Protein AF-A0A2I1HEM3-F1 (afdb_monomer)

Mean predicted aligned error: 14.01 Å

Nearest PDB structures (foldseek):
  2rd0-assembly1_B  TM=4.422E-01  e=8.201E+00  Homo sapiens

Secondary structure (DSSP, 8-state):
--HHHHHHHHHHHHHHHHHHHHHHHHHHHHHHHHHHHHHHHHHHHHHHHHHHHHHHHHHHHHHHHHHHHHHHHHHHHTT--HHHHHHHHHHHHHH----TT-HHHHHHHHHHHTTT--HHHHHHHHHHHHHHHHHHHHHHHHHHHHHHHHTSPPPGGGTT-

Solvent-accessible surface area (backbone atoms only — not comparable to full-atom values): 8966 Å² total; per-residue (Å²): 144,62,73,76,60,58,58,56,52,52,56,52,50,56,54,48,54,55,50,50,52,51,50,53,50,50,51,54,51,48,56,53,49,54,52,53,48,53,53,49,53,51,53,52,53,54,52,50,54,52,49,53,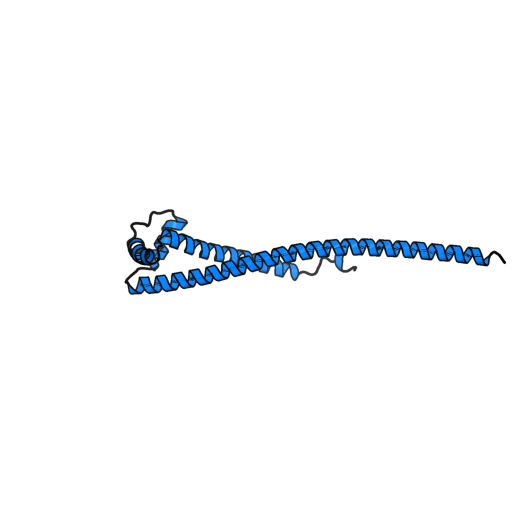53,48,52,51,52,48,53,52,40,54,49,48,52,52,50,52,52,53,49,49,54,54,37,45,76,73,74,44,47,61,70,54,39,56,48,41,48,51,40,32,73,77,65,68,44,89,44,76,81,38,69,44,46,48,59,46,32,62,61,30,49,80,73,77,40,46,63,68,57,52,49,54,55,52,46,56,43,50,51,49,48,53,53,52,52,60,47,50,52,53,50,52,54,51,50,54,61,66,71,47,79,75,67,73,86,63,72,82,114

pLDDT: mean 78.14, std 16.47, range [40.88, 95.56]

Organism: NCBI:txid588596

Structure (mmCIF, N/CA/C/O backbone):
data_AF-A0A2I1HEM3-F1
#
_entry.id   AF-A0A2I1HEM3-F1
#
loop_
_atom_site.group_PDB
_atom_site.id
_atom_site.type_symbol
_atom_site.label_atom_id
_atom_site.label_alt_id
_atom_site.label_comp_id
_atom_site.label_asym_id
_atom_site.label_entity_id
_atom_site.label_seq_id
_atom_site.pdbx_PDB_ins_code
_atom_site.Cartn_x
_atom_site.Cartn_y
_atom_site.Cartn_z
_atom_site.occupancy
_atom_site.B_iso_or_equiv
_atom_site.auth_seq_id
_atom_site.auth_comp_id
_atom_site.auth_asym_id
_atom_site.auth_atom_id
_atom_site.pdbx_PDB_model_num
ATOM 1 N N . MET A 1 1 ? 51.832 12.364 -73.026 1.00 45.81 1 MET A N 1
ATOM 2 C CA . MET A 1 1 ? 51.525 12.911 -71.684 1.00 45.81 1 MET A CA 1
ATOM 3 C C . MET A 1 1 ? 50.097 12.527 -71.258 1.00 45.81 1 MET A C 1
ATOM 5 O O . MET A 1 1 ? 49.343 13.391 -70.843 1.00 45.81 1 MET A O 1
ATOM 9 N N . ILE A 1 2 ? 49.714 11.246 -71.399 1.00 51.09 2 ILE A N 1
ATOM 10 C CA . ILE A 1 2 ? 48.332 10.753 -71.175 1.00 51.09 2 ILE A CA 1
ATOM 11 C C . ILE A 1 2 ? 48.291 9.609 -70.132 1.00 51.09 2 ILE A C 1
ATOM 13 O O . ILE A 1 2 ? 47.285 9.435 -69.459 1.00 51.09 2 ILE A O 1
ATOM 17 N N . GLU A 1 3 ? 49.401 8.901 -69.883 1.00 50.41 3 GLU A N 1
ATOM 18 C CA . GLU A 1 3 ? 49.437 7.772 -68.929 1.00 50.41 3 GLU A CA 1
ATOM 19 C C . GLU A 1 3 ? 49.296 8.172 -67.451 1.00 50.41 3 GLU A C 1
ATOM 21 O O . GLU A 1 3 ? 48.711 7.429 -66.674 1.00 50.41 3 GLU A O 1
ATOM 26 N N . LYS A 1 4 ? 49.728 9.376 -67.048 1.00 52.16 4 LYS A N 1
ATOM 27 C CA . LYS A 1 4 ? 49.594 9.836 -65.650 1.00 52.16 4 LYS A CA 1
ATOM 28 C C . LYS A 1 4 ? 48.158 10.178 -65.232 1.00 52.16 4 LYS A C 1
ATOM 30 O O . LYS A 1 4 ? 47.903 10.308 -64.044 1.00 52.16 4 LYS A O 1
ATOM 35 N N . GLN A 1 5 ? 47.241 10.375 -66.181 1.00 50.06 5 GLN A N 1
ATOM 36 C CA . GLN A 1 5 ? 45.859 10.771 -65.883 1.00 50.06 5 GLN A CA 1
ATOM 37 C C . GLN A 1 5 ? 44.963 9.572 -65.538 1.00 50.06 5 GLN A C 1
ATOM 39 O O . GLN A 1 5 ? 44.051 9.733 -64.732 1.00 50.06 5 GLN A O 1
ATOM 44 N N . PHE A 1 6 ? 45.254 8.390 -66.099 1.00 48.50 6 PHE A N 1
ATOM 45 C CA . PHE A 1 6 ? 44.490 7.154 -65.878 1.00 48.50 6 PHE A CA 1
ATOM 46 C C . PHE A 1 6 ? 44.741 6.528 -64.496 1.00 48.50 6 PHE A C 1
ATOM 48 O O . PHE A 1 6 ? 43.799 6.058 -63.865 1.00 48.50 6 PHE A O 1
ATOM 55 N N . ASP A 1 7 ? 45.976 6.596 -63.988 1.00 55.22 7 ASP A N 1
ATOM 56 C CA . ASP A 1 7 ? 46.339 6.075 -62.656 1.00 55.22 7 ASP A CA 1
ATOM 57 C C . ASP A 1 7 ? 45.660 6.875 -61.529 1.00 55.22 7 ASP A C 1
ATOM 59 O O . ASP A 1 7 ? 45.093 6.322 -60.590 1.00 55.22 7 ASP A O 1
ATOM 63 N N . ILE A 1 8 ? 45.597 8.204 -61.691 1.00 58.12 8 ILE A N 1
ATOM 64 C CA . ILE A 1 8 ? 44.927 9.103 -60.738 1.00 58.12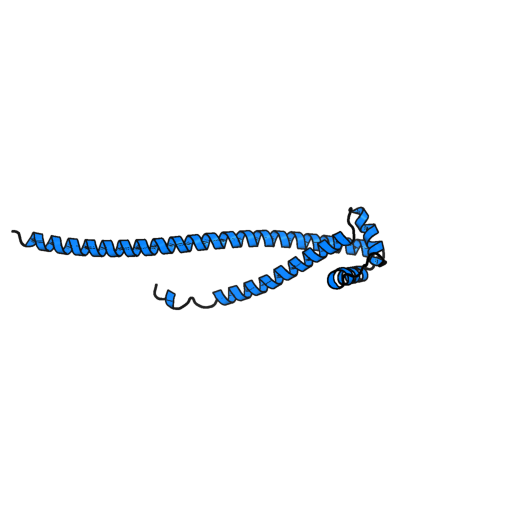 8 ILE A CA 1
ATOM 65 C C . ILE A 1 8 ? 43.416 8.821 -60.686 1.00 58.12 8 ILE A C 1
ATOM 67 O O . ILE A 1 8 ? 42.798 8.973 -59.632 1.00 58.12 8 ILE A O 1
ATOM 71 N N . THR A 1 9 ? 42.800 8.405 -61.801 1.00 62.94 9 THR A N 1
ATOM 72 C CA . THR A 1 9 ? 41.353 8.131 -61.837 1.00 62.94 9 THR A CA 1
ATOM 73 C C . THR A 1 9 ? 40.996 6.832 -61.113 1.00 62.94 9 THR A C 1
ATOM 75 O O . THR A 1 9 ? 39.972 6.794 -60.432 1.00 62.94 9 THR A O 1
ATOM 78 N N . GLY A 1 10 ? 41.846 5.802 -61.209 1.00 70.00 10 GLY A N 1
ATOM 79 C CA . GLY A 1 10 ? 41.670 4.525 -60.509 1.00 70.00 10 GLY A CA 1
ATOM 80 C C . GLY A 1 10 ? 41.809 4.654 -58.991 1.00 70.00 10 GLY A C 1
ATOM 81 O O . GLY A 1 10 ? 40.904 4.257 -58.259 1.00 70.00 10 GLY A O 1
ATOM 82 N N . ASP A 1 11 ? 42.876 5.303 -58.517 1.00 77.44 11 ASP A N 1
ATOM 83 C CA . ASP A 1 11 ? 43.093 5.540 -57.082 1.00 77.44 11 ASP A CA 1
ATOM 84 C C . ASP A 1 11 ? 41.975 6.389 -56.457 1.00 77.44 11 ASP A C 1
ATOM 86 O O . ASP A 1 11 ? 41.525 6.130 -55.338 1.00 77.44 11 ASP A O 1
ATOM 90 N N . THR A 1 12 ? 41.469 7.380 -57.199 1.00 77.94 12 THR A N 1
ATOM 91 C CA . THR A 1 12 ? 40.339 8.205 -56.745 1.00 77.94 12 THR A CA 1
ATOM 92 C C . THR A 1 12 ? 39.058 7.378 -56.594 1.00 77.94 12 THR A C 1
ATOM 94 O O . THR A 1 12 ? 38.312 7.586 -55.638 1.00 77.94 12 THR A O 1
ATOM 97 N N . PHE A 1 13 ? 38.807 6.420 -57.492 1.00 80.88 13 PHE A N 1
ATOM 98 C CA . PHE A 1 13 ? 37.628 5.553 -57.434 1.00 80.88 13 PHE A CA 1
ATOM 99 C C . PHE A 1 13 ? 37.678 4.595 -56.234 1.00 80.88 13 PHE A C 1
ATOM 101 O O . PHE A 1 13 ? 36.709 4.500 -55.486 1.00 80.88 13 PHE A O 1
ATOM 108 N N . VAL A 1 14 ? 38.837 3.982 -55.974 1.00 84.56 14 VAL A N 1
ATOM 109 C CA . VAL A 1 14 ? 39.053 3.105 -54.808 1.00 84.56 14 VAL A CA 1
ATOM 110 C C . VAL A 1 14 ? 38.855 3.865 -53.490 1.00 84.56 14 VAL A C 1
ATOM 112 O O . VAL A 1 14 ? 38.235 3.361 -52.551 1.00 84.56 14 VAL A O 1
ATOM 115 N N . LEU A 1 15 ? 39.339 5.110 -53.410 1.00 85.94 15 LEU A N 1
ATOM 116 C CA . LEU A 1 15 ? 39.115 5.970 -52.244 1.00 85.94 15 LEU A CA 1
ATOM 117 C C . LEU A 1 15 ? 37.633 6.324 -52.054 1.00 85.94 15 LEU A C 1
ATOM 119 O O . LEU A 1 15 ? 37.177 6.405 -50.912 1.00 85.94 15 LEU A O 1
ATOM 123 N N . MET A 1 16 ? 36.886 6.521 -53.145 1.00 87.56 16 MET A N 1
ATOM 124 C CA . MET A 1 16 ? 35.443 6.775 -53.100 1.00 87.56 16 MET A CA 1
ATOM 125 C C . MET A 1 16 ? 34.656 5.547 -52.636 1.00 87.56 16 MET A C 1
ATOM 127 O O . MET A 1 16 ? 33.799 5.700 -51.769 1.00 87.56 16 MET A O 1
ATOM 131 N N . GLU A 1 17 ? 34.962 4.348 -53.136 1.00 88.81 17 GLU A N 1
ATOM 132 C CA . GLU A 1 17 ? 34.311 3.104 -52.691 1.00 88.81 17 GLU A CA 1
ATOM 133 C C . GLU A 1 17 ? 34.533 2.865 -51.195 1.00 88.81 17 GLU A C 1
ATOM 135 O O . GLU A 1 17 ? 33.583 2.696 -50.436 1.00 88.81 17 GLU A O 1
ATOM 140 N N . HIS A 1 18 ? 35.777 2.984 -50.730 1.00 90.12 18 HIS A N 1
ATOM 141 C CA . HIS A 1 18 ? 36.087 2.840 -49.310 1.00 90.12 18 HIS A CA 1
ATOM 142 C C . HIS A 1 18 ? 35.424 3.926 -48.441 1.00 90.12 18 HIS A C 1
ATOM 144 O O . HIS A 1 18 ? 35.043 3.670 -47.294 1.00 90.12 18 HIS A O 1
ATOM 150 N N . ALA A 1 19 ? 35.268 5.149 -48.961 1.00 89.94 19 ALA A N 1
ATOM 151 C CA . ALA A 1 19 ? 34.507 6.192 -48.279 1.00 89.94 19 ALA A CA 1
ATOM 152 C C . ALA A 1 19 ? 33.008 5.852 -48.206 1.00 89.94 19 ALA A C 1
ATOM 154 O O . ALA A 1 19 ? 32.398 6.074 -47.161 1.00 89.94 19 ALA A O 1
ATOM 155 N N . MET A 1 20 ? 32.428 5.282 -49.267 1.00 91.75 20 MET A N 1
ATOM 156 C CA . MET A 1 20 ? 31.035 4.822 -49.282 1.00 91.75 20 MET A CA 1
ATOM 157 C C . MET A 1 20 ? 30.808 3.670 -48.300 1.00 91.75 20 MET A C 1
ATOM 159 O O . MET A 1 20 ? 29.847 3.714 -47.535 1.00 91.75 20 MET A O 1
ATOM 163 N N . ASP A 1 21 ? 31.717 2.697 -48.237 1.00 92.81 21 ASP A N 1
ATOM 164 C CA . ASP A 1 21 ? 31.633 1.587 -47.281 1.00 92.81 21 ASP A CA 1
ATOM 165 C C . ASP A 1 21 ? 31.669 2.081 -45.832 1.00 92.81 21 ASP A C 1
ATOM 167 O O . ASP A 1 21 ? 30.866 1.662 -44.997 1.00 92.81 21 ASP A O 1
ATOM 171 N N . LYS A 1 22 ? 32.554 3.039 -45.533 1.00 93.06 22 LYS A N 1
ATOM 172 C CA . LYS A 1 22 ? 32.606 3.678 -44.212 1.00 93.06 22 LYS A CA 1
ATOM 173 C C . LYS A 1 22 ? 31.339 4.460 -43.889 1.00 93.06 22 LYS A C 1
ATOM 175 O O . LYS A 1 22 ? 30.897 4.429 -42.744 1.00 93.06 22 LYS A O 1
ATOM 180 N N . LEU A 1 23 ? 30.764 5.165 -44.862 1.00 93.75 23 LEU A N 1
ATOM 181 C CA . LEU A 1 23 ? 29.501 5.879 -44.670 1.00 93.75 23 LEU A CA 1
ATOM 182 C C . LEU A 1 23 ? 28.355 4.905 -44.378 1.00 93.75 23 LEU A C 1
ATOM 184 O O . LEU A 1 23 ? 27.583 5.158 -43.459 1.00 93.75 23 LEU A O 1
ATOM 188 N N . ASN A 1 24 ? 28.297 3.770 -45.076 1.00 93.06 24 ASN A N 1
ATOM 189 C CA . ASN A 1 24 ? 27.299 2.727 -44.834 1.00 93.06 24 ASN A CA 1
ATOM 190 C C . ASN A 1 24 ? 27.460 2.069 -43.451 1.00 93.06 24 ASN A C 1
ATOM 192 O O . ASN A 1 24 ? 26.463 1.804 -42.773 1.00 93.06 24 ASN A O 1
ATOM 196 N N . ASP A 1 25 ? 28.698 1.832 -42.998 1.00 94.25 25 ASP A N 1
ATOM 197 C CA . ASP A 1 25 ? 28.962 1.350 -41.633 1.00 94.25 25 ASP A CA 1
ATOM 198 C C . ASP A 1 25 ? 28.486 2.363 -40.583 1.00 94.25 25 ASP A C 1
ATOM 200 O O . ASP A 1 25 ? 27.780 2.005 -39.636 1.00 94.25 25 ASP A O 1
ATOM 204 N N . ILE A 1 26 ? 28.821 3.644 -40.774 1.00 93.56 26 ILE A N 1
ATOM 205 C CA . ILE A 1 26 ? 28.396 4.727 -39.880 1.00 93.56 26 ILE A CA 1
ATOM 206 C C . ILE A 1 26 ? 26.870 4.817 -39.829 1.00 93.56 26 ILE A C 1
ATOM 208 O O . ILE A 1 26 ? 26.317 4.887 -38.733 1.00 93.56 26 ILE A O 1
ATOM 212 N N . ASP A 1 27 ? 26.191 4.767 -40.972 1.00 93.19 27 ASP A N 1
ATOM 213 C CA . ASP A 1 27 ? 24.729 4.829 -41.059 1.00 93.19 27 ASP A CA 1
ATOM 214 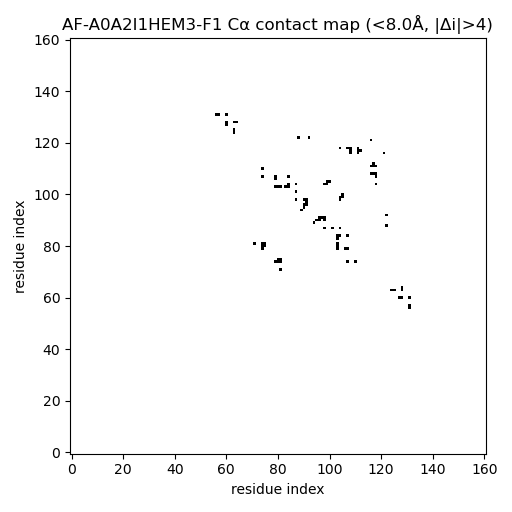C C . ASP A 1 27 ? 24.058 3.647 -40.340 1.00 93.19 27 ASP A C 1
ATOM 216 O O . ASP A 1 27 ? 23.141 3.814 -39.527 1.00 93.19 27 ASP A O 1
ATOM 220 N N . THR A 1 28 ? 24.606 2.443 -40.525 1.00 92.38 28 THR A N 1
ATOM 221 C CA . THR A 1 28 ? 24.137 1.233 -39.837 1.00 92.38 28 THR A CA 1
ATOM 222 C C . THR A 1 28 ? 24.301 1.357 -38.320 1.00 92.38 28 THR A C 1
ATOM 224 O O . THR A 1 28 ? 23.417 0.976 -37.544 1.00 92.38 28 THR A O 1
ATOM 227 N N . ARG A 1 29 ? 25.439 1.887 -37.865 1.00 91.00 29 ARG A N 1
ATOM 228 C CA . ARG A 1 29 ? 25.719 2.097 -36.438 1.00 91.00 29 ARG A CA 1
ATOM 229 C C . ARG A 1 29 ? 24.853 3.200 -35.843 1.00 91.00 29 ARG A C 1
ATOM 231 O O . ARG A 1 29 ? 24.404 3.055 -34.703 1.00 91.00 29 ARG A O 1
ATOM 238 N N . LEU A 1 30 ? 24.590 4.263 -36.598 1.00 93.25 30 LEU A N 1
ATOM 239 C CA . LEU A 1 30 ? 23.716 5.355 -36.184 1.00 93.25 30 LEU A CA 1
ATOM 240 C C . LEU A 1 30 ? 22.288 4.843 -35.988 1.00 93.25 30 LEU A C 1
ATOM 242 O O . LEU A 1 30 ? 21.729 5.019 -34.909 1.00 93.25 30 LEU A O 1
ATOM 246 N N . SER A 1 31 ? 21.771 4.081 -36.953 1.00 91.50 31 SER A N 1
ATOM 247 C CA . SER A 1 31 ? 20.448 3.449 -36.873 1.00 91.50 31 SER A CA 1
ATOM 248 C C . SER A 1 31 ? 20.300 2.544 -35.640 1.00 91.50 31 SER A C 1
ATOM 250 O O . SER A 1 31 ? 19.300 2.599 -34.923 1.00 91.50 31 SER A O 1
ATOM 252 N N . LYS A 1 32 ? 21.321 1.729 -35.331 1.00 92.75 32 LYS A N 1
ATOM 253 C CA . LYS A 1 32 ? 21.335 0.905 -34.106 1.00 92.75 32 LYS A CA 1
ATOM 254 C C . LYS A 1 32 ? 21.351 1.755 -32.834 1.00 92.75 32 LYS A C 1
ATOM 256 O O . LYS A 1 32 ? 20.686 1.414 -31.859 1.00 92.75 32 LYS A O 1
ATOM 261 N N . THR A 1 33 ? 22.106 2.851 -32.840 1.00 87.19 33 THR A N 1
ATOM 262 C CA . THR A 1 33 ? 22.204 3.771 -31.699 1.00 87.19 33 THR A CA 1
ATOM 263 C C . THR A 1 33 ? 20.872 4.472 -31.440 1.00 87.19 33 THR A C 1
ATOM 265 O O . THR A 1 33 ? 20.451 4.560 -30.288 1.00 87.19 33 THR A O 1
ATOM 268 N N . GLU A 1 34 ? 20.171 4.909 -32.488 1.00 91.50 34 GLU A N 1
ATOM 269 C CA . GLU A 1 34 ? 18.832 5.496 -32.371 1.00 91.50 34 GLU A CA 1
ATOM 270 C C . GLU A 1 34 ? 17.821 4.507 -31.782 1.00 91.50 34 GLU A C 1
ATOM 272 O O . GLU A 1 34 ? 17.058 4.868 -30.883 1.00 91.50 34 GLU A O 1
ATOM 277 N N . ALA A 1 35 ? 17.850 3.245 -32.222 1.00 89.81 35 ALA A N 1
ATOM 278 C CA . ALA A 1 35 ? 16.990 2.203 -31.667 1.00 89.81 35 ALA A CA 1
ATOM 279 C C . ALA A 1 35 ? 17.243 1.992 -30.161 1.00 89.81 35 ALA A C 1
ATOM 281 O O . ALA A 1 35 ? 16.308 2.049 -29.362 1.00 89.81 35 ALA A O 1
ATOM 282 N N . LEU A 1 36 ? 18.510 1.849 -29.756 1.00 86.62 36 LEU A N 1
ATOM 283 C CA . LEU A 1 36 ? 18.889 1.699 -28.344 1.00 86.62 36 LEU A CA 1
ATOM 284 C C . LEU A 1 36 ? 18.510 2.921 -27.497 1.00 86.62 36 LEU A C 1
ATOM 286 O O . LEU A 1 36 ? 18.123 2.780 -26.331 1.00 86.62 36 LEU A O 1
ATOM 290 N N . LEU A 1 37 ? 18.612 4.128 -28.061 1.00 87.19 37 LEU A N 1
ATOM 291 C CA . LEU A 1 37 ? 18.214 5.354 -27.377 1.00 87.19 37 LEU A CA 1
ATOM 292 C C . LEU A 1 37 ? 16.701 5.382 -27.134 1.00 87.19 37 LEU A C 1
ATOM 294 O O . LEU A 1 37 ? 16.275 5.687 -26.020 1.00 87.19 37 LEU A O 1
ATOM 298 N N . ASN A 1 38 ? 15.899 5.014 -28.134 1.00 87.62 38 ASN A N 1
ATOM 299 C CA . ASN A 1 38 ? 14.443 4.940 -28.005 1.00 87.62 38 ASN A CA 1
ATOM 300 C C . ASN A 1 38 ? 14.014 3.912 -26.950 1.00 87.62 38 ASN A C 1
ATOM 302 O O . ASN A 1 38 ? 13.175 4.219 -26.097 1.00 87.62 38 ASN A O 1
ATOM 306 N N . ASP A 1 39 ? 14.643 2.736 -26.940 1.00 87.56 39 ASP A N 1
ATOM 307 C CA . ASP A 1 39 ? 14.405 1.716 -25.915 1.00 87.56 39 ASP A CA 1
ATOM 308 C C . ASP A 1 39 ? 14.760 2.240 -24.517 1.00 87.56 39 ASP A C 1
ATOM 310 O O . ASP A 1 39 ? 13.991 2.086 -23.565 1.00 87.56 39 ASP A O 1
ATOM 314 N N . THR A 1 40 ? 15.892 2.938 -24.393 1.00 80.56 40 THR A N 1
ATOM 315 C CA . THR A 1 40 ? 16.329 3.538 -23.125 1.00 80.56 40 THR A CA 1
ATOM 316 C C . THR A 1 40 ? 15.338 4.590 -22.630 1.00 80.56 40 THR A C 1
ATOM 318 O O . THR A 1 40 ? 14.961 4.581 -21.457 1.00 80.56 40 THR A O 1
ATOM 321 N N . VAL A 1 41 ? 14.874 5.483 -23.510 1.00 84.69 41 VAL A N 1
ATOM 322 C CA . VAL A 1 41 ? 13.869 6.506 -23.175 1.00 84.69 41 VAL A CA 1
ATOM 323 C C . VAL A 1 41 ? 12.568 5.853 -22.704 1.00 84.69 41 VAL A C 1
ATOM 325 O O . VAL A 1 41 ? 12.010 6.269 -21.684 1.00 84.69 41 VAL A O 1
ATOM 328 N N . SER A 1 42 ? 12.126 4.794 -23.387 1.00 82.81 42 SER A N 1
ATOM 329 C CA . SER A 1 42 ? 10.946 4.016 -23.001 1.00 82.81 42 SER A CA 1
ATOM 330 C C . SER A 1 42 ? 11.099 3.426 -21.595 1.00 82.81 42 SER A C 1
ATOM 332 O O . SER A 1 42 ? 10.268 3.684 -20.719 1.00 82.81 42 SER A O 1
ATOM 334 N N . VAL A 1 43 ? 12.213 2.743 -21.313 1.00 81.62 43 VAL A N 1
ATOM 335 C CA . VAL A 1 43 ? 12.496 2.170 -19.985 1.00 81.62 43 VAL A CA 1
ATOM 336 C C . VAL A 1 43 ? 12.539 3.248 -18.897 1.00 81.62 43 VAL A C 1
ATOM 338 O O . VAL A 1 43 ? 11.965 3.065 -17.822 1.00 81.62 43 VAL A O 1
ATOM 341 N N . VAL A 1 44 ? 13.170 4.396 -19.162 1.00 77.75 44 VAL A N 1
ATOM 342 C CA . VAL A 1 44 ? 13.230 5.515 -18.206 1.00 77.75 44 VAL A CA 1
ATOM 343 C C . VAL A 1 44 ? 11.834 6.059 -17.893 1.00 77.75 44 VAL A C 1
ATOM 345 O O . VAL A 1 44 ? 11.560 6.381 -16.734 1.00 77.75 44 VAL A O 1
ATOM 348 N N . SER A 1 45 ? 10.943 6.141 -18.886 1.00 78.88 45 SER A N 1
ATOM 349 C CA . SER A 1 45 ? 9.562 6.592 -18.674 1.00 78.88 45 SER A CA 1
ATOM 350 C C . SER A 1 45 ? 8.798 5.656 -17.731 1.00 78.88 45 SER A C 1
ATOM 352 O O . SER A 1 45 ? 8.253 6.110 -16.723 1.00 78.88 45 SER A O 1
ATOM 354 N N . VAL A 1 46 ? 8.884 4.342 -17.967 1.00 79.81 46 VAL A N 1
ATOM 355 C CA . VAL A 1 46 ? 8.255 3.315 -17.126 1.00 79.81 46 VAL A CA 1
ATOM 356 C C . VAL A 1 46 ? 8.798 3.382 -15.698 1.00 79.81 46 VAL A C 1
ATOM 358 O O . VAL A 1 46 ? 8.027 3.399 -14.740 1.00 79.81 46 VAL A O 1
ATOM 361 N N . LEU A 1 47 ? 10.119 3.492 -15.531 1.00 76.38 47 LEU A N 1
ATOM 362 C CA . LEU A 1 47 ? 10.742 3.587 -14.208 1.00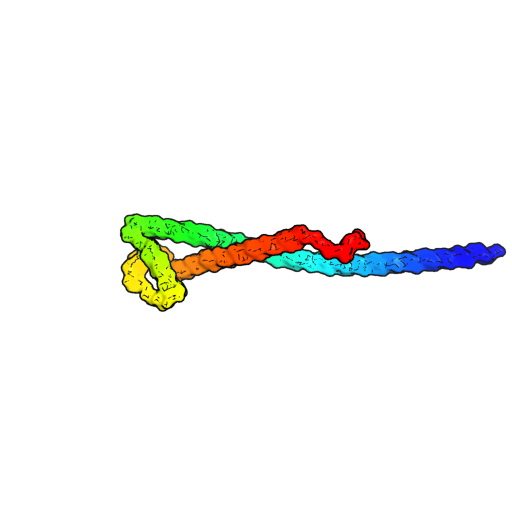 76.38 47 LEU A CA 1
ATOM 363 C C . LEU A 1 47 ? 10.308 4.838 -13.435 1.00 76.38 47 LEU A C 1
ATOM 365 O O . LEU A 1 47 ? 10.126 4.767 -12.218 1.00 76.38 47 LEU A O 1
ATOM 369 N N . ARG A 1 48 ? 10.128 5.980 -14.112 1.00 74.44 48 ARG A N 1
ATOM 370 C CA . ARG A 1 48 ? 9.614 7.207 -13.482 1.00 74.44 48 ARG A CA 1
ATOM 371 C C . ARG A 1 48 ? 8.186 7.028 -12.982 1.00 74.44 48 ARG A C 1
ATOM 373 O O . ARG A 1 48 ? 7.897 7.407 -11.849 1.00 74.44 48 ARG A O 1
ATOM 380 N N . GLU A 1 49 ? 7.312 6.428 -13.785 1.00 73.38 49 GLU A N 1
ATOM 381 C CA . GLU A 1 49 ? 5.936 6.145 -13.368 1.00 73.38 49 GLU A CA 1
ATOM 382 C C . GLU A 1 49 ? 5.889 5.176 -12.184 1.00 73.38 49 GLU A C 1
ATOM 384 O O . GLU A 1 49 ? 5.147 5.394 -11.224 1.00 73.38 49 GLU A O 1
ATOM 389 N N . GLU A 1 50 ? 6.710 4.124 -12.212 1.00 74.62 50 GLU A N 1
ATOM 390 C CA . GLU A 1 50 ? 6.812 3.187 -11.095 1.00 74.62 50 GLU A CA 1
ATOM 391 C C . GLU A 1 50 ? 7.337 3.856 -9.819 1.00 74.62 50 GLU A C 1
ATOM 393 O O . GLU A 1 50 ? 6.846 3.556 -8.726 1.00 74.62 50 GLU A O 1
ATOM 398 N N . LEU A 1 51 ? 8.299 4.777 -9.939 1.00 73.69 51 LEU A N 1
ATOM 399 C CA . LEU A 1 51 ? 8.820 5.539 -8.806 1.00 73.69 51 LEU A CA 1
ATOM 400 C C . LEU A 1 51 ? 7.745 6.451 -8.204 1.00 73.69 51 LEU A C 1
ATOM 402 O O . LEU A 1 51 ? 7.544 6.419 -6.991 1.00 73.69 51 LEU A O 1
ATOM 406 N N . ALA A 1 52 ? 7.011 7.193 -9.036 1.00 68.69 52 ALA A N 1
ATOM 407 C CA . ALA A 1 52 ? 5.924 8.059 -8.583 1.00 68.69 52 ALA A CA 1
ATOM 408 C C . ALA A 1 52 ? 4.815 7.253 -7.885 1.00 68.69 52 ALA A C 1
ATOM 410 O O . ALA A 1 52 ? 4.381 7.599 -6.786 1.00 68.69 52 ALA A O 1
ATOM 411 N N . ARG A 1 53 ? 4.407 6.115 -8.466 1.00 70.94 53 ARG A N 1
ATOM 412 C CA . ARG A 1 53 ? 3.448 5.193 -7.831 1.00 70.94 53 ARG A CA 1
ATOM 413 C C . ARG A 1 53 ? 3.958 4.696 -6.480 1.00 70.94 53 ARG A C 1
ATOM 415 O O . ARG A 1 53 ? 3.193 4.637 -5.522 1.00 70.94 53 ARG A O 1
ATOM 422 N N . LYS A 1 54 ? 5.248 4.363 -6.379 1.00 71.31 54 LYS A N 1
ATOM 423 C CA . LYS A 1 54 ? 5.866 3.917 -5.124 1.00 71.31 54 LYS A CA 1
ATOM 424 C C . LYS A 1 54 ? 5.862 5.008 -4.057 1.00 71.31 54 LYS A C 1
ATOM 426 O O . LYS A 1 54 ? 5.595 4.708 -2.897 1.00 71.31 54 LYS A O 1
ATOM 431 N N . GLU A 1 55 ? 6.175 6.246 -4.42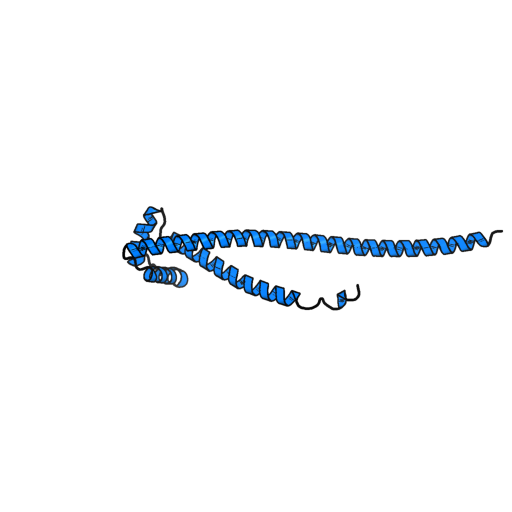1 1.00 71.69 55 GLU A N 1
ATOM 432 C CA . GLU A 1 55 ? 6.143 7.370 -3.483 1.00 71.69 55 GLU A CA 1
ATOM 433 C C . GLU A 1 55 ? 4.731 7.616 -2.960 1.00 71.69 55 GLU A C 1
ATOM 435 O O . GLU A 1 55 ? 4.551 7.746 -1.751 1.00 71.69 55 GLU A O 1
ATOM 440 N N . ILE A 1 56 ? 3.735 7.575 -3.846 1.00 68.75 56 ILE A N 1
ATOM 441 C CA . ILE A 1 56 ? 2.322 7.688 -3.484 1.00 68.75 56 ILE A CA 1
ATOM 442 C C . ILE A 1 56 ? 1.925 6.573 -2.504 1.00 68.75 56 ILE A C 1
ATOM 444 O O . ILE A 1 56 ? 1.404 6.864 -1.428 1.00 68.75 56 ILE A O 1
ATOM 448 N N . LEU A 1 57 ? 2.230 5.310 -2.823 1.00 69.12 57 LEU A N 1
ATOM 449 C CA . LEU A 1 57 ? 1.931 4.170 -1.946 1.00 69.12 57 LEU A CA 1
ATOM 450 C C . LEU A 1 57 ? 2.620 4.294 -0.584 1.00 69.12 57 LEU A C 1
ATOM 452 O O . LEU A 1 57 ? 1.991 4.037 0.439 1.00 69.12 57 LEU A O 1
ATOM 456 N N . ARG A 1 58 ? 3.880 4.746 -0.553 1.00 73.94 58 ARG A N 1
ATOM 457 C CA . ARG A 1 58 ? 4.610 4.987 0.698 1.00 73.94 58 ARG A CA 1
ATOM 458 C C . ARG A 1 58 ? 3.929 6.064 1.544 1.00 73.94 58 ARG A C 1
ATOM 460 O O . ARG A 1 58 ? 3.727 5.853 2.732 1.00 73.94 58 ARG A O 1
ATOM 467 N N . ILE A 1 59 ? 3.555 7.194 0.941 1.00 73.06 59 ILE A N 1
ATOM 468 C CA . ILE A 1 59 ? 2.887 8.295 1.652 1.00 73.06 59 ILE A CA 1
ATOM 469 C C . ILE A 1 59 ? 1.548 7.824 2.233 1.00 73.06 59 ILE A C 1
ATOM 471 O O . ILE A 1 59 ? 1.272 8.069 3.407 1.00 73.06 59 ILE A O 1
ATOM 475 N N . PHE A 1 60 ? 0.737 7.108 1.448 1.00 74.44 60 PHE A N 1
ATOM 476 C CA . PHE A 1 60 ? -0.517 6.537 1.941 1.00 74.44 60 PHE A CA 1
ATOM 477 C C . PHE A 1 60 ? -0.279 5.525 3.062 1.00 74.44 60 PHE A C 1
ATOM 479 O O . PHE A 1 60 ? -0.976 5.561 4.072 1.00 74.44 60 PHE A O 1
ATOM 486 N N . GLN A 1 61 ? 0.734 4.670 2.939 1.00 80.69 61 GLN A N 1
ATOM 487 C CA . GLN A 1 61 ? 1.093 3.702 3.969 1.00 80.69 61 GLN A CA 1
ATOM 488 C C . GLN A 1 61 ? 1.496 4.375 5.290 1.00 80.69 61 GLN A C 1
ATOM 490 O O . GLN A 1 61 ? 1.029 3.958 6.355 1.00 80.69 61 GLN A O 1
ATOM 495 N N . ASP A 1 62 ? 2.321 5.421 5.232 1.00 82.50 62 ASP A N 1
ATOM 496 C CA . ASP A 1 62 ? 2.737 6.195 6.406 1.00 82.50 62 ASP A CA 1
ATOM 497 C C . ASP A 1 62 ? 1.535 6.893 7.059 1.00 82.50 62 ASP A C 1
ATOM 499 O O . ASP A 1 62 ? 1.386 6.899 8.289 1.00 82.50 62 ASP A O 1
ATOM 503 N N . TRP A 1 63 ? 0.632 7.437 6.238 1.00 86.50 63 TRP A N 1
ATOM 504 C CA . TRP A 1 63 ? -0.582 8.099 6.705 1.00 86.50 63 TRP A CA 1
ATOM 505 C C . TRP A 1 63 ? -1.551 7.117 7.373 1.00 86.50 63 TRP A C 1
ATOM 507 O O . TRP A 1 63 ? -1.987 7.365 8.498 1.00 86.50 63 TRP A O 1
ATOM 517 N N . ILE A 1 64 ? -1.808 5.963 6.748 1.00 84.94 64 ILE A N 1
ATOM 518 C CA . ILE A 1 64 ? -2.630 4.882 7.311 1.00 84.94 64 ILE A CA 1
ATOM 519 C C . ILE A 1 64 ? -2.014 4.373 8.617 1.00 84.94 64 ILE A C 1
ATOM 521 O O . ILE A 1 64 ? -2.713 4.226 9.618 1.00 84.94 64 ILE A O 1
ATOM 525 N N . GLY A 1 65 ? -0.698 4.141 8.654 1.00 88.00 65 GLY A N 1
ATOM 526 C CA . GLY A 1 65 ? -0.002 3.720 9.870 1.00 88.00 65 GLY A CA 1
ATOM 527 C C . GLY A 1 65 ? -0.160 4.730 11.010 1.00 88.00 65 GLY A C 1
ATOM 528 O O . GLY A 1 65 ? -0.477 4.355 12.142 1.00 88.00 65 GLY A O 1
ATOM 529 N N . THR A 1 66 ? -0.008 6.017 10.701 1.00 91.12 66 THR A N 1
ATOM 530 C CA . THR A 1 66 ? -0.189 7.112 11.663 1.00 91.12 66 THR A CA 1
ATOM 531 C C . THR A 1 66 ? -1.629 7.192 12.164 1.00 91.12 66 THR A C 1
ATOM 533 O O . THR A 1 66 ? -1.857 7.328 13.369 1.00 91.12 66 THR A O 1
ATOM 536 N N . PHE A 1 67 ? -2.602 7.081 11.259 1.00 90.50 67 PHE A N 1
ATOM 537 C CA . PHE A 1 67 ? -4.023 7.061 11.587 1.00 90.50 67 PHE A CA 1
ATOM 538 C C . PHE A 1 67 ? -4.370 5.892 12.519 1.00 90.50 67 PHE A C 1
ATOM 540 O O . PHE A 1 67 ? -4.897 6.121 13.609 1.00 90.50 67 PHE A O 1
ATOM 547 N N . LEU A 1 68 ? -3.988 4.662 12.156 1.00 91.06 68 LEU A N 1
ATOM 548 C CA . LEU A 1 68 ? -4.246 3.460 12.955 1.00 91.06 68 LEU A CA 1
ATOM 549 C C . LEU A 1 68 ? -3.610 3.544 14.348 1.00 91.06 68 LEU A C 1
ATOM 551 O O . LEU A 1 68 ? -4.236 3.157 15.332 1.00 91.06 68 LEU A O 1
ATOM 555 N N . ASN A 1 69 ? -2.400 4.099 14.469 1.00 92.50 69 ASN A N 1
ATOM 556 C CA . ASN A 1 69 ? -1.751 4.294 15.769 1.00 92.50 69 ASN A CA 1
ATOM 557 C C . ASN A 1 69 ? -2.502 5.295 16.657 1.00 92.50 69 ASN A C 1
ATOM 559 O O . ASN A 1 69 ? -2.673 5.054 17.859 1.00 92.50 69 ASN A O 1
ATOM 563 N N . LYS A 1 70 ? -2.973 6.408 16.083 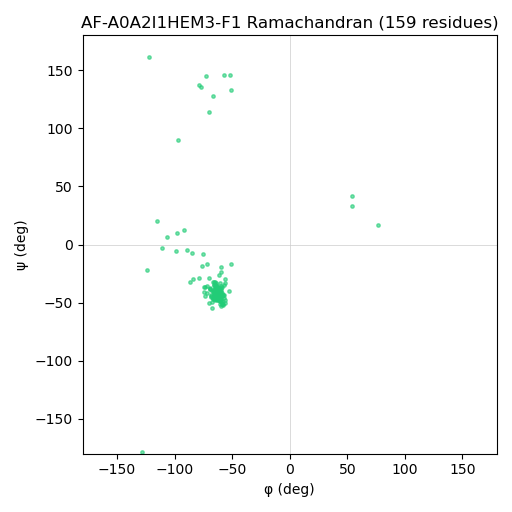1.00 93.75 70 LYS A N 1
ATOM 564 C CA . LYS A 1 70 ? -3.773 7.405 16.810 1.00 93.75 70 LYS A CA 1
ATOM 565 C C . LYS A 1 70 ? -5.119 6.824 17.240 1.00 93.75 70 LYS A C 1
ATOM 567 O O . LYS A 1 70 ? -5.499 6.981 18.401 1.00 93.75 70 LYS A O 1
ATOM 572 N N . LEU A 1 71 ? -5.792 6.106 16.341 1.00 92.88 71 LEU A N 1
ATOM 573 C CA . LEU A 1 71 ? -7.053 5.423 16.615 1.00 92.88 71 LEU A CA 1
ATOM 574 C C . LEU A 1 71 ? -6.893 4.380 17.728 1.00 92.88 71 LEU A C 1
ATOM 576 O O . LEU A 1 71 ? -7.637 4.419 18.702 1.00 92.88 71 LEU A O 1
ATOM 580 N N . ASN A 1 72 ? -5.872 3.524 17.647 1.00 94.06 72 ASN A N 1
ATOM 581 C CA . ASN A 1 72 ? -5.536 2.545 18.684 1.00 94.06 72 ASN A CA 1
ATOM 582 C C . ASN A 1 72 ? -5.293 3.216 20.043 1.00 94.06 72 ASN A C 1
ATOM 584 O O . ASN A 1 72 ? -5.841 2.801 21.062 1.00 94.06 72 ASN A O 1
ATOM 588 N N . THR A 1 73 ? -4.520 4.304 20.058 1.00 94.25 73 THR A N 1
ATOM 589 C CA . THR A 1 73 ? -4.252 5.067 21.285 1.00 94.25 73 THR A CA 1
ATOM 590 C C . THR A 1 73 ? -5.540 5.615 21.900 1.00 94.25 73 THR A C 1
ATOM 592 O O . THR A 1 73 ? -5.734 5.495 23.110 1.00 94.25 73 THR A O 1
ATOM 595 N N . LYS A 1 74 ? -6.438 6.192 21.089 1.00 93.12 74 LYS A N 1
ATOM 596 C CA . LYS A 1 74 ? -7.748 6.675 21.556 1.00 93.12 74 LYS A CA 1
ATOM 597 C C . LYS A 1 74 ? -8.609 5.518 22.066 1.00 93.12 74 LYS A C 1
ATOM 599 O O . LYS A 1 74 ? -9.140 5.604 23.168 1.00 93.12 74 LYS A O 1
ATOM 604 N N . PHE A 1 75 ? -8.687 4.423 21.314 1.00 94.50 75 PHE A N 1
ATOM 605 C CA . PHE A 1 75 ? -9.488 3.254 21.668 1.00 94.50 75 PHE A CA 1
ATOM 606 C C . PHE A 1 75 ? -9.048 2.633 22.995 1.00 94.50 75 PHE A C 1
ATOM 608 O O . PHE A 1 75 ? -9.876 2.411 23.873 1.00 94.50 75 PHE A O 1
ATOM 615 N N . LYS A 1 76 ? -7.738 2.442 23.195 1.00 94.12 76 LYS A N 1
ATOM 616 C CA . LYS A 1 76 ? -7.177 1.916 24.448 1.00 94.12 76 LYS A CA 1
ATOM 617 C C . LYS A 1 76 ? -7.479 2.808 25.651 1.00 94.12 76 LYS A C 1
ATOM 619 O O . LYS A 1 76 ? -7.809 2.291 26.713 1.00 94.12 76 LYS A O 1
ATOM 624 N N . LYS A 1 77 ? -7.415 4.138 25.495 1.00 94.38 77 LYS A N 1
ATOM 625 C CA . LYS A 1 77 ? -7.773 5.089 26.568 1.00 94.38 77 LYS A CA 1
ATOM 626 C C . LYS A 1 77 ? -9.235 4.971 27.008 1.00 94.38 77 LYS A C 1
ATOM 628 O O . LYS A 1 77 ? -9.538 5.283 28.152 1.00 94.38 77 LYS A O 1
ATOM 633 N N . LEU A 1 78 ? -10.113 4.505 26.123 1.00 92.94 78 LEU A N 1
ATOM 634 C CA . LEU A 1 78 ? -11.532 4.263 26.394 1.00 92.94 78 LEU A CA 1
ATOM 635 C C . LEU A 1 78 ? -11.813 2.817 26.851 1.00 92.94 78 LEU A C 1
ATOM 637 O O . LEU A 1 78 ? -12.962 2.387 26.868 1.00 92.94 78 LEU A O 1
ATOM 641 N N . GLY A 1 79 ? -10.778 2.043 27.203 1.00 92.38 79 GLY A N 1
ATOM 642 C CA . GLY A 1 79 ? -10.917 0.641 27.615 1.00 92.38 79 GLY A CA 1
ATOM 643 C C . GLY A 1 79 ? -11.149 -0.332 26.453 1.00 92.38 79 GLY A C 1
ATOM 644 O O . GLY A 1 79 ? -11.607 -1.455 26.661 1.00 92.38 79 GLY A O 1
ATOM 645 N N . GLY A 1 80 ? -10.860 0.087 25.220 1.00 93.81 80 GLY A N 1
ATOM 646 C CA . GLY A 1 80 ? -11.002 -0.731 24.023 1.00 93.81 80 GLY A CA 1
ATOM 647 C C . GLY A 1 80 ? -9.940 -1.827 23.899 1.00 93.81 80 GLY A C 1
ATOM 648 O O . GLY A 1 80 ? -8.768 -1.640 24.232 1.00 93.81 80 GLY A O 1
ATOM 649 N N . ASN A 1 81 ? -10.347 -2.976 23.354 1.00 94.44 81 ASN A N 1
ATOM 650 C CA . ASN A 1 81 ? -9.483 -4.131 23.116 1.00 94.44 81 ASN A CA 1
ATOM 651 C C . ASN A 1 81 ? -8.981 -4.167 21.661 1.00 94.44 81 ASN A C 1
ATOM 653 O O . ASN A 1 81 ? -9.620 -4.760 20.787 1.00 94.44 81 ASN A O 1
ATOM 657 N N . TRP A 1 82 ? -7.834 -3.534 21.394 1.00 94.31 82 TRP A N 1
ATOM 658 C CA . TRP A 1 82 ? -7.256 -3.485 20.043 1.00 94.31 82 TRP A CA 1
ATOM 659 C C . TRP A 1 82 ? -6.795 -4.855 19.526 1.00 94.31 82 TRP A C 1
ATOM 661 O O . TRP A 1 82 ? -6.900 -5.133 18.334 1.00 94.31 82 TRP A O 1
ATOM 671 N N . ASP A 1 83 ? -6.340 -5.748 20.405 1.00 93.38 83 ASP A N 1
ATOM 672 C CA . ASP A 1 83 ? -5.974 -7.110 20.000 1.00 93.38 83 ASP A CA 1
ATOM 673 C C . ASP A 1 83 ? -7.209 -7.889 19.526 1.00 93.38 83 ASP A C 1
ATOM 675 O O . ASP A 1 83 ? -7.150 -8.632 18.544 1.00 93.38 83 ASP A O 1
ATOM 679 N N . GLY A 1 84 ? -8.360 -7.632 20.154 1.00 94.81 84 GLY A N 1
ATOM 680 C CA . GLY A 1 84 ? -9.667 -8.090 19.691 1.00 94.81 84 GLY A CA 1
ATOM 681 C C . GLY A 1 84 ? -10.040 -7.537 18.314 1.00 94.81 84 GLY A C 1
ATOM 682 O O . GLY A 1 84 ? -10.548 -8.291 17.490 1.00 94.81 84 GLY A O 1
ATOM 683 N N . VAL A 1 85 ? -9.759 -6.259 18.034 1.00 93.06 85 VAL A N 1
ATOM 684 C CA . VAL A 1 85 ? -9.973 -5.648 16.705 1.00 93.06 85 VAL A CA 1
ATOM 685 C C . VAL A 1 85 ? -9.088 -6.314 15.651 1.00 93.06 85 VAL A C 1
ATOM 687 O O . VAL A 1 85 ? -9.582 -6.708 14.600 1.00 93.06 85 VAL A O 1
ATOM 690 N N . ASN A 1 86 ? -7.800 -6.523 15.941 1.00 90.62 86 ASN A N 1
ATOM 691 C CA . ASN A 1 86 ? -6.885 -7.229 15.037 1.00 90.62 86 ASN A CA 1
ATOM 692 C C . ASN A 1 86 ? -7.360 -8.663 14.747 1.00 90.62 86 ASN A C 1
ATOM 694 O O . ASN A 1 86 ? -7.217 -9.157 13.628 1.00 90.62 86 ASN A O 1
ATOM 698 N N . LYS A 1 87 ? -7.921 -9.348 15.752 1.00 91.69 87 LYS A N 1
ATOM 699 C CA . LYS A 1 87 ? -8.526 -10.671 15.571 1.00 91.69 87 LYS A CA 1
ATOM 700 C C . LYS A 1 87 ? -9.781 -10.597 14.698 1.00 91.69 87 LYS A C 1
ATOM 702 O O . LYS A 1 87 ? -9.887 -11.385 13.765 1.00 91.69 87 LYS A O 1
ATOM 707 N N . ALA A 1 88 ? -10.673 -9.640 14.957 1.00 92.69 88 ALA A N 1
ATOM 708 C CA . ALA A 1 88 ? -11.877 -9.412 14.161 1.00 92.69 88 ALA A CA 1
ATOM 709 C C . ALA A 1 88 ? -11.538 -9.126 12.692 1.00 92.69 88 ALA A C 1
ATOM 711 O O . ALA A 1 88 ? -12.133 -9.721 11.803 1.00 92.69 88 ALA A O 1
ATOM 712 N N . PHE A 1 89 ? -10.517 -8.301 12.435 1.00 88.12 89 PHE A N 1
ATOM 713 C CA . PHE A 1 89 ? -9.996 -8.068 11.089 1.00 88.12 89 PHE A CA 1
ATOM 714 C C . PHE A 1 89 ? -9.571 -9.381 10.422 1.00 88.12 89 PHE A C 1
ATOM 716 O O . PHE A 1 89 ? -10.021 -9.677 9.324 1.00 88.12 89 PHE A O 1
ATOM 723 N N . LYS A 1 90 ? -8.760 -10.215 11.086 1.00 86.00 90 LYS A N 1
ATOM 724 C CA . LYS A 1 90 ? -8.316 -11.498 10.511 1.00 86.00 90 LYS A CA 1
ATOM 725 C C . LYS A 1 90 ? -9.477 -12.465 10.258 1.00 86.00 90 LYS A C 1
ATOM 727 O O . LYS A 1 90 ? -9.484 -13.143 9.233 1.00 86.00 90 LYS A O 1
ATOM 732 N N . ASP A 1 91 ? -10.430 -12.548 11.183 1.00 87.44 91 ASP A N 1
ATOM 733 C CA . ASP A 1 91 ? -11.614 -13.403 11.056 1.00 87.44 91 ASP A CA 1
ATOM 734 C C . ASP A 1 91 ? -12.524 -12.925 9.908 1.00 87.44 91 ASP A C 1
ATOM 736 O O . ASP A 1 91 ? -12.989 -13.738 9.109 1.00 87.44 91 ASP A O 1
ATOM 740 N N . ASN A 1 92 ? -12.712 -11.615 9.752 1.00 85.75 92 ASN A N 1
ATOM 741 C CA . ASN A 1 92 ? -13.479 -11.049 8.647 1.00 85.75 92 ASN A CA 1
ATOM 742 C C . ASN A 1 92 ? -12.746 -11.190 7.303 1.00 85.75 92 ASN A C 1
ATOM 744 O O . ASN A 1 92 ? -13.295 -11.735 6.349 1.00 85.75 92 ASN A O 1
ATOM 748 N N . TYR A 1 93 ? -11.480 -10.781 7.238 1.00 78.75 93 TYR A N 1
ATOM 749 C CA . TYR A 1 93 ? -10.710 -10.726 6.000 1.00 78.75 93 TYR A CA 1
ATOM 750 C C . TYR A 1 93 ? -10.421 -12.118 5.425 1.00 78.75 93 TYR A C 1
ATOM 752 O O . TYR A 1 93 ? -10.782 -12.401 4.278 1.00 78.75 93 TYR A O 1
ATOM 760 N N . TYR A 1 94 ? -9.824 -13.009 6.228 1.00 78.62 94 TYR A N 1
ATOM 761 C CA . TYR A 1 94 ? -9.375 -14.329 5.769 1.00 78.62 94 TYR A CA 1
ATOM 762 C C . TYR A 1 94 ? -10.466 -15.395 5.829 1.00 78.62 94 TYR A C 1
ATOM 764 O O . TYR A 1 94 ? -10.455 -16.318 5.018 1.00 78.62 94 TYR A O 1
ATOM 772 N N . LYS A 1 95 ? -11.387 -15.304 6.797 1.00 82.19 95 LYS A N 1
ATOM 773 C CA . LYS A 1 95 ? -12.388 -16.356 7.045 1.00 82.19 95 LYS A CA 1
ATOM 774 C C . LYS A 1 95 ? -13.812 -15.942 6.681 1.00 82.19 95 LYS A C 1
ATOM 776 O O . LYS A 1 95 ? -14.705 -16.775 6.786 1.00 82.19 95 LYS A O 1
ATOM 781 N N . LYS A 1 96 ? -14.023 -14.690 6.252 1.00 83.31 96 LYS A N 1
ATOM 782 C CA . LYS A 1 96 ? -15.337 -14.138 5.874 1.00 83.31 96 LYS A CA 1
ATOM 783 C C . LYS A 1 96 ? -16.393 -14.293 6.976 1.00 83.31 96 LYS A C 1
ATOM 785 O O . LYS A 1 96 ? -17.572 -14.472 6.694 1.00 83.31 96 LYS A O 1
ATOM 790 N N . ILE A 1 97 ? -15.960 -14.231 8.237 1.00 88.25 97 ILE A N 1
ATOM 791 C CA . ILE A 1 97 ? -16.847 -14.286 9.402 1.00 88.25 97 ILE A CA 1
ATOM 792 C C . ILE A 1 97 ? -17.490 -12.909 9.604 1.00 88.25 97 ILE A C 1
ATOM 794 O O . ILE A 1 97 ? -16.811 -11.879 9.519 1.00 88.25 97 ILE A O 1
ATOM 798 N N . ASP A 1 98 ? -18.790 -12.894 9.903 1.00 91.25 98 ASP A N 1
ATOM 799 C CA . ASP A 1 98 ? -19.465 -11.689 10.382 1.00 91.25 98 ASP A CA 1
ATOM 800 C C . ASP A 1 98 ? -18.984 -11.361 11.802 1.00 91.25 98 ASP A C 1
ATOM 802 O O . ASP A 1 98 ? -19.212 -12.109 12.754 1.00 91.25 98 ASP A O 1
ATOM 806 N N . VAL A 1 99 ? -18.285 -10.236 11.926 1.00 92.12 99 VAL A N 1
ATOM 807 C CA . VAL A 1 99 ? -17.721 -9.737 13.185 1.00 92.12 99 VAL A CA 1
ATOM 808 C C . VAL A 1 99 ? -18.490 -8.533 13.726 1.00 92.12 99 VAL A C 1
ATOM 810 O O . VAL A 1 99 ? -18.069 -7.947 14.721 1.00 92.12 99 VAL A O 1
ATOM 813 N N . SER A 1 100 ? -19.620 -8.166 13.111 1.00 91.25 100 SER A N 1
ATOM 814 C CA . SER A 1 100 ? -20.431 -7.002 13.499 1.00 91.25 100 SER A CA 1
ATOM 815 C C . SER A 1 100 ? -20.879 -7.046 14.963 1.00 91.25 100 SER A C 1
ATOM 817 O O . SER A 1 100 ? -21.003 -6.004 15.602 1.00 91.25 100 SER A O 1
ATOM 819 N N . GLN A 1 101 ? -21.061 -8.254 15.508 1.00 93.12 101 GLN A N 1
ATOM 820 C CA . GLN A 1 101 ? -21.479 -8.499 16.891 1.00 93.12 101 GLN A CA 1
ATOM 821 C C . GLN A 1 101 ? -20.313 -8.600 17.884 1.00 93.12 101 GLN A C 1
ATOM 823 O O . GLN A 1 101 ? -20.540 -8.743 19.086 1.00 93.12 101 GLN A O 1
ATOM 828 N N . TYR A 1 102 ? -19.056 -8.562 17.430 1.00 95.56 102 TYR A N 1
ATOM 829 C CA . TYR A 1 102 ? -17.923 -8.608 18.351 1.00 95.56 102 TYR A CA 1
ATOM 830 C C . TYR A 1 102 ? -17.910 -7.324 19.183 1.00 95.56 102 TYR A C 1
ATOM 832 O O . TYR A 1 102 ? -17.888 -6.223 18.639 1.00 95.56 102 TYR A O 1
ATOM 840 N N . GLU A 1 103 ? -17.851 -7.453 20.509 1.00 95.38 103 GLU A N 1
ATOM 841 C CA . GLU A 1 103 ? -17.889 -6.310 21.432 1.00 95.38 103 GLU A CA 1
ATOM 842 C C . GLU A 1 103 ? -16.833 -5.241 21.092 1.00 95.38 103 GLU A C 1
ATOM 844 O O . GLU A 1 103 ? -17.103 -4.041 21.133 1.00 95.38 103 GLU A O 1
ATOM 849 N N . CYS A 1 104 ? -15.627 -5.671 20.704 1.00 95.12 104 CYS A N 1
ATOM 850 C CA . CYS A 1 104 ? -14.554 -4.771 20.287 1.00 95.12 104 CYS A CA 1
ATOM 851 C C . CYS A 1 104 ? -14.882 -4.002 18.996 1.00 95.12 104 CYS A C 1
ATOM 853 O O . CYS A 1 104 ? -14.495 -2.843 18.887 1.00 95.12 104 CYS A O 1
ATOM 855 N N . VAL A 1 105 ? -15.600 -4.614 18.051 1.00 95.50 105 VAL A N 1
ATOM 856 C CA . VAL A 1 105 ? -16.021 -3.995 16.785 1.00 95.50 105 VAL A CA 1
ATOM 857 C C . VAL A 1 105 ? -17.145 -2.998 17.034 1.00 95.50 105 VAL A C 1
ATOM 859 O O . VAL A 1 105 ? -17.072 -1.873 16.546 1.00 95.50 105 VAL A O 1
ATOM 862 N N . VAL A 1 106 ? -18.134 -3.361 17.855 1.00 95.44 106 VAL A N 1
ATOM 863 C CA . VAL A 1 106 ? -19.231 -2.460 18.243 1.00 95.44 106 VAL A CA 1
ATOM 864 C C . VAL A 1 106 ? -18.679 -1.195 18.906 1.00 95.44 106 VAL A C 1
ATOM 866 O O . VAL A 1 106 ? -18.957 -0.091 18.440 1.00 95.44 106 VAL A O 1
ATOM 869 N N . LYS A 1 107 ? -17.818 -1.346 19.921 1.00 95.31 107 LYS A N 1
ATOM 870 C CA . LYS A 1 107 ? -17.176 -0.214 20.614 1.00 95.31 107 LYS A CA 1
ATOM 871 C C . LYS A 1 107 ? -16.2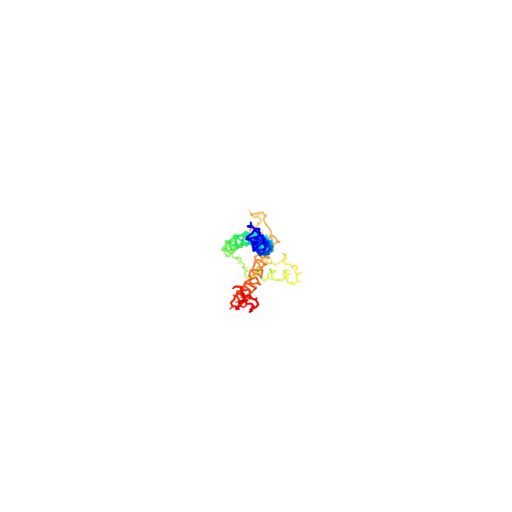92 0.623 19.691 1.00 95.31 107 LYS A C 1
ATOM 873 O O . LYS A 1 107 ? -16.244 1.844 19.800 1.00 95.31 107 LYS A O 1
ATOM 878 N N . LEU A 1 108 ? -15.556 -0.021 18.787 1.00 95.31 108 LEU A N 1
ATOM 879 C CA . LEU A 1 108 ? -14.720 0.691 17.826 1.00 95.31 108 LEU A CA 1
ATOM 880 C C . LEU A 1 108 ? -15.575 1.518 16.852 1.00 95.31 108 LEU A C 1
ATOM 882 O O . LEU A 1 108 ? -15.238 2.667 16.577 1.00 95.31 108 LEU A O 1
ATOM 886 N N . ASN A 1 109 ? -16.695 0.967 16.380 1.00 95.38 109 ASN A N 1
ATOM 887 C CA . ASN A 1 109 ? -17.626 1.657 15.490 1.00 95.38 109 ASN A CA 1
ATOM 888 C C . ASN A 1 109 ? -18.220 2.922 16.115 1.00 95.38 109 ASN A C 1
ATOM 890 O O . ASN A 1 109 ? -18.457 3.893 15.404 1.00 95.38 109 ASN A O 1
ATOM 894 N N . GLU A 1 110 ? -18.434 2.955 17.430 1.00 94.12 110 GLU A N 1
ATOM 895 C CA . GLU A 1 110 ? -18.880 4.173 18.120 1.00 94.12 110 GLU A CA 1
ATOM 896 C C . GLU A 1 110 ? -17.876 5.321 17.963 1.00 94.12 110 GLU A C 1
ATOM 898 O O . GLU A 1 110 ? -18.273 6.454 17.703 1.00 94.12 110 GLU A O 1
ATOM 903 N N . ILE A 1 111 ? -16.578 5.020 18.032 1.00 92.81 111 ILE A N 1
ATOM 904 C CA . ILE A 1 111 ? -15.509 6.011 17.849 1.00 92.81 111 ILE A CA 1
ATOM 905 C C . ILE A 1 111 ? -15.360 6.395 16.379 1.00 92.81 111 ILE A C 1
ATOM 907 O O . ILE A 1 111 ? -15.135 7.562 16.065 1.00 92.81 111 ILE A O 1
ATOM 911 N N . LEU A 1 112 ? -15.451 5.420 15.471 1.00 91.94 112 LEU A N 1
ATOM 912 C CA . LEU A 1 112 ? -15.305 5.657 14.034 1.00 91.94 112 LEU A CA 1
ATOM 913 C C . LEU A 1 112 ? -16.442 6.525 13.476 1.00 91.94 112 LEU A C 1
ATOM 915 O O . LEU A 1 112 ? -16.197 7.363 12.607 1.00 91.94 112 LEU A O 1
ATOM 919 N N . LYS A 1 113 ? -17.653 6.427 14.038 1.00 92.75 113 LYS A N 1
ATOM 920 C CA . LYS A 1 113 ? -18.777 7.307 13.681 1.00 92.75 113 LYS A CA 1
ATOM 921 C C . LYS A 1 113 ? -18.458 8.791 13.863 1.00 92.75 113 LYS A C 1
ATOM 923 O O . LYS A 1 113 ? -18.924 9.595 13.063 1.00 92.75 113 LYS A O 1
ATOM 928 N N . GLU A 1 114 ? -17.637 9.162 14.852 1.00 91.00 114 GLU A N 1
ATOM 929 C CA . GLU A 1 114 ? -17.225 10.562 15.063 1.00 91.00 114 GLU A CA 1
ATOM 930 C C . GLU A 1 114 ? -16.479 11.154 13.854 1.00 91.00 114 GLU A C 1
ATOM 932 O O . GLU A 1 114 ? -16.450 12.370 13.677 1.00 91.00 114 GLU A O 1
ATOM 937 N N . ILE A 1 115 ? -15.872 10.300 13.027 1.00 86.75 115 ILE A N 1
ATOM 938 C CA . ILE A 1 115 ? -15.126 10.674 11.821 1.00 86.75 115 ILE A CA 1
ATOM 939 C C . ILE A 1 115 ? -15.783 10.140 10.543 1.00 86.75 115 ILE A C 1
ATOM 941 O O . ILE A 1 115 ? -15.126 10.057 9.508 1.00 86.75 115 ILE A O 1
ATOM 945 N N . ASN A 1 116 ? -17.075 9.797 10.612 1.00 90.25 116 ASN A N 1
ATOM 946 C CA . ASN A 1 116 ? -17.854 9.255 9.499 1.00 90.25 116 ASN A CA 1
ATOM 947 C C . ASN A 1 116 ? -17.211 8.014 8.852 1.00 90.25 116 ASN A C 1
ATOM 949 O O . ASN A 1 116 ? -17.174 7.892 7.630 1.00 90.25 116 ASN A O 1
ATOM 953 N N . MET A 1 117 ? -16.682 7.119 9.688 1.00 89.81 117 MET A N 1
ATOM 954 C CA . MET A 1 117 ? -16.156 5.820 9.279 1.00 89.81 117 MET A CA 1
ATOM 955 C C . MET A 1 117 ? -16.874 4.684 10.008 1.00 89.81 117 MET A C 1
ATOM 957 O O . MET A 1 117 ? -17.465 4.873 11.076 1.00 89.81 117 MET A O 1
ATOM 961 N N . ASN A 1 118 ? -16.759 3.484 9.458 1.00 91.31 118 ASN A N 1
ATOM 962 C CA . ASN A 1 118 ? -17.148 2.233 10.096 1.00 91.31 118 ASN A CA 1
ATOM 963 C C . ASN A 1 118 ? -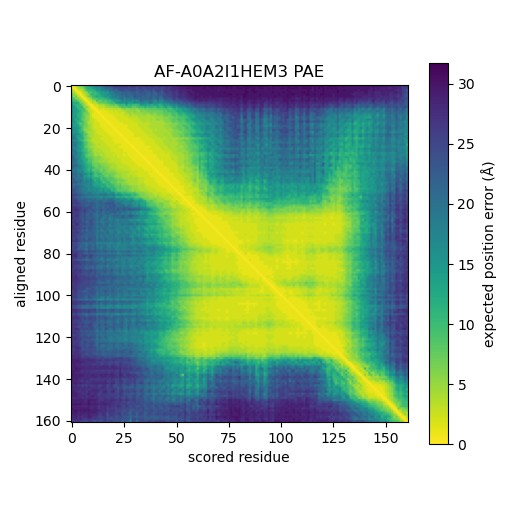16.004 1.203 10.043 1.00 91.31 118 ASN A C 1
ATOM 965 O O . ASN A 1 118 ? -14.887 1.469 9.592 1.00 91.31 118 ASN A O 1
ATOM 969 N N . PHE A 1 119 ? -16.273 0.015 10.571 1.00 89.12 119 PHE A N 1
ATOM 970 C CA . PHE A 1 119 ? -15.313 -1.074 10.594 1.00 89.12 119 PHE A CA 1
ATOM 971 C C . PHE A 1 119 ? -14.944 -1.548 9.183 1.00 89.12 119 PHE A C 1
ATOM 973 O O . PHE A 1 119 ? -13.781 -1.882 8.970 1.00 89.12 119 PHE A O 1
ATOM 980 N N . GLU A 1 120 ? -15.870 -1.537 8.219 1.00 86.25 120 GLU A N 1
ATOM 981 C CA . GLU A 1 120 ? -15.554 -1.867 6.826 1.00 86.25 120 GLU A CA 1
ATOM 982 C C . GLU A 1 120 ? -14.524 -0.895 6.225 1.00 86.25 120 GLU A C 1
ATOM 984 O O . GLU A 1 120 ? -13.562 -1.337 5.596 1.00 86.25 120 GLU A O 1
ATOM 989 N N . ASP A 1 121 ? -14.641 0.407 6.495 1.00 86.00 121 ASP A N 1
ATOM 990 C CA . ASP A 1 121 ? -13.649 1.403 6.070 1.00 86.00 121 ASP A CA 1
ATOM 991 C C . ASP A 1 121 ? -12.273 1.107 6.681 1.00 86.00 121 ASP A C 1
ATOM 993 O O . ASP A 1 121 ? -11.237 1.214 6.022 1.00 86.00 121 ASP A O 1
ATOM 997 N N . LEU A 1 122 ? -12.247 0.686 7.948 1.00 87.19 122 LEU A N 1
ATOM 998 C CA . LEU A 1 122 ? -11.009 0.306 8.621 1.00 87.19 122 LEU A CA 1
ATOM 999 C C . LEU A 1 122 ? -10.373 -0.945 7.995 1.00 87.19 122 LEU A C 1
ATOM 1001 O O . LEU A 1 122 ? -9.147 -0.992 7.864 1.00 87.19 122 LEU A O 1
ATOM 1005 N N . VAL A 1 123 ? -11.184 -1.935 7.606 1.00 84.62 123 VAL A N 1
ATOM 1006 C CA . VAL A 1 123 ? -10.728 -3.137 6.891 1.00 84.62 123 VAL A CA 1
ATOM 1007 C C . VAL A 1 123 ? -10.056 -2.731 5.582 1.00 84.62 123 VAL A C 1
ATOM 1009 O O . VAL A 1 123 ? -8.912 -3.126 5.366 1.00 84.62 123 VAL A O 1
ATOM 1012 N N . LEU A 1 124 ? -10.684 -1.862 4.783 1.00 81.69 124 LEU A N 1
ATOM 1013 C CA . LEU A 1 124 ? -10.106 -1.360 3.529 1.00 81.69 124 LEU A CA 1
ATOM 1014 C C . LEU A 1 124 ? -8.751 -0.671 3.753 1.00 81.69 124 LEU A C 1
ATOM 1016 O O . LEU A 1 124 ? -7.788 -0.923 3.030 1.00 81.69 124 LEU A O 1
ATOM 1020 N N . LEU A 1 125 ? -8.624 0.163 4.791 1.00 83.19 125 LEU A N 1
ATOM 1021 C CA . LEU A 1 125 ? -7.348 0.813 5.118 1.00 83.19 125 LEU A CA 1
ATOM 1022 C C . LEU A 1 125 ? -6.267 -0.201 5.530 1.00 83.19 125 LEU A C 1
ATOM 1024 O O . LEU A 1 125 ? -5.094 -0.040 5.183 1.00 83.19 125 LEU A O 1
ATOM 1028 N N . MET A 1 126 ? -6.637 -1.244 6.276 1.00 80.56 126 MET A N 1
ATOM 1029 C CA . MET A 1 126 ? -5.711 -2.314 6.655 1.00 80.56 126 MET A CA 1
ATOM 1030 C C . MET A 1 126 ? -5.294 -3.170 5.452 1.00 80.56 126 MET A C 1
ATOM 1032 O O . MET A 1 126 ? -4.114 -3.506 5.350 1.00 80.56 126 MET A O 1
ATOM 1036 N N . GLU A 1 127 ? -6.210 -3.453 4.525 1.00 75.94 127 GLU A N 1
ATOM 1037 C CA . GLU A 1 127 ? -5.933 -4.134 3.253 1.00 75.94 127 GLU A CA 1
ATOM 1038 C C . GLU A 1 127 ? -4.950 -3.334 2.399 1.00 75.94 127 GLU A C 1
ATOM 1040 O O . GLU A 1 127 ? -3.903 -3.852 2.024 1.00 75.94 127 GLU A O 1
ATOM 1045 N N . MET A 1 128 ? -5.204 -2.038 2.186 1.00 73.31 128 MET A N 1
ATOM 1046 C CA . MET A 1 128 ? -4.297 -1.165 1.427 1.00 73.31 128 MET A CA 1
ATOM 1047 C C . MET A 1 128 ? -2.880 -1.140 2.021 1.00 73.31 128 MET A C 1
ATOM 1049 O O . MET A 1 128 ? -1.886 -1.061 1.294 1.00 73.31 128 MET A O 1
ATOM 1053 N N . LYS A 1 129 ? -2.768 -1.224 3.351 1.00 74.56 129 LYS A N 1
ATOM 1054 C CA . LYS A 1 129 ? -1.482 -1.292 4.053 1.00 74.56 129 LYS A CA 1
ATOM 1055 C C . LYS A 1 129 ? -0.779 -2.646 3.861 1.00 74.56 129 LYS A C 1
ATOM 1057 O O . LYS A 1 129 ? 0.439 -2.659 3.673 1.00 74.56 129 LYS A O 1
ATOM 1062 N N . GLU A 1 130 ? -1.511 -3.759 3.921 1.00 70.19 130 GLU A N 1
ATOM 1063 C CA . GLU A 1 130 ? -1.001 -5.117 3.649 1.00 70.19 130 GLU A CA 1
ATOM 1064 C C . GLU A 1 130 ? -0.574 -5.276 2.184 1.00 70.19 130 GLU A C 1
ATOM 1066 O O . GLU A 1 130 ? 0.557 -5.678 1.914 1.00 70.19 130 GLU A O 1
ATOM 1071 N N . ASP A 1 131 ? -1.408 -4.862 1.232 1.00 65.44 131 ASP A N 1
ATOM 1072 C CA . ASP A 1 131 ? -1.105 -4.935 -0.198 1.00 65.44 131 ASP A CA 1
ATOM 1073 C C . ASP A 1 131 ? 0.108 -4.080 -0.564 1.00 65.44 131 ASP A C 1
ATOM 1075 O O . ASP A 1 131 ? 0.984 -4.533 -1.307 1.00 65.44 131 ASP A O 1
ATOM 1079 N N . SER A 1 132 ? 0.223 -2.876 0.012 1.00 60.78 132 SER A N 1
ATOM 1080 C CA . SER A 1 132 ? 1.436 -2.064 -0.120 1.00 60.78 132 SER A CA 1
ATOM 1081 C C . SER A 1 132 ? 2.662 -2.841 0.366 1.00 60.78 132 SER A C 1
ATOM 1083 O O . SER A 1 132 ? 3.642 -2.942 -0.368 1.00 60.78 132 SER A O 1
ATOM 1085 N N . ASN A 1 133 ? 2.604 -3.472 1.545 1.00 61.97 133 ASN A N 1
ATOM 1086 C CA . ASN A 1 133 ? 3.706 -4.279 2.076 1.00 61.97 133 ASN A CA 1
ATOM 1087 C C . ASN A 1 133 ? 4.062 -5.466 1.172 1.00 61.97 133 ASN A C 1
ATOM 1089 O O . ASN A 1 133 ? 5.238 -5.661 0.859 1.00 61.97 133 ASN A O 1
ATOM 1093 N N . VAL A 1 134 ? 3.079 -6.248 0.721 1.00 62.38 134 VAL A N 1
ATOM 1094 C CA . VAL A 1 134 ? 3.304 -7.419 -0.142 1.00 62.38 134 VAL A CA 1
ATOM 1095 C C . VAL A 1 134 ? 3.910 -6.998 -1.480 1.00 62.38 134 VAL A C 1
ATOM 1097 O O . VAL A 1 134 ? 4.901 -7.585 -1.927 1.00 62.38 134 VAL A O 1
ATOM 1100 N N . VAL A 1 135 ? 3.374 -5.950 -2.110 1.00 56.50 135 VAL A N 1
ATOM 1101 C CA . VAL A 1 135 ? 3.911 -5.400 -3.363 1.00 56.50 135 VAL A CA 1
ATOM 1102 C C . VAL A 1 135 ? 5.325 -4.855 -3.152 1.00 56.50 135 VAL A C 1
ATOM 1104 O O . VAL A 1 135 ? 6.202 -5.091 -3.987 1.00 56.50 135 VAL A O 1
ATOM 1107 N N . PHE A 1 136 ? 5.583 -4.181 -2.032 1.00 50.62 136 PHE A N 1
ATOM 1108 C CA . PHE A 1 136 ? 6.893 -3.624 -1.706 1.00 50.62 136 PHE A CA 1
ATOM 1109 C C . PHE A 1 136 ? 7.940 -4.721 -1.464 1.00 50.62 136 PHE A C 1
ATOM 1111 O O . PHE A 1 136 ? 9.029 -4.663 -2.041 1.00 50.62 136 PHE A O 1
ATOM 1118 N N . HIS A 1 137 ? 7.609 -5.763 -0.694 1.00 52.34 137 HIS A N 1
ATOM 1119 C CA . HIS A 1 137 ? 8.503 -6.890 -0.414 1.00 52.34 137 HIS A CA 1
ATOM 1120 C C . HIS A 1 137 ? 8.766 -7.756 -1.652 1.00 52.34 137 HIS A C 1
ATOM 1122 O O . HIS A 1 137 ? 9.924 -8.052 -1.960 1.00 52.34 137 HIS A O 1
ATOM 1128 N N . ARG A 1 138 ? 7.728 -8.094 -2.427 1.00 53.78 138 ARG A N 1
ATOM 1129 C CA . ARG A 1 138 ? 7.871 -8.886 -3.662 1.00 53.78 138 ARG A CA 1
ATOM 1130 C C . ARG A 1 138 ? 8.701 -8.155 -4.720 1.00 53.78 138 ARG A C 1
ATOM 1132 O O . ARG A 1 138 ? 9.463 -8.778 -5.455 1.00 53.78 138 ARG A O 1
ATOM 1139 N N . ARG A 1 139 ? 8.589 -6.824 -4.813 1.00 49.88 139 ARG A N 1
ATOM 1140 C CA . ARG A 1 139 ? 9.407 -6.020 -5.738 1.00 49.88 139 ARG A CA 1
ATOM 1141 C C . ARG A 1 139 ? 10.826 -5.772 -5.221 1.00 49.88 139 ARG A C 1
ATOM 1143 O O . ARG A 1 139 ? 11.735 -5.658 -6.038 1.00 49.88 139 ARG A O 1
ATOM 1150 N N . TRP A 1 140 ? 11.050 -5.732 -3.905 1.00 45.94 140 TRP A N 1
ATOM 1151 C CA . TRP A 1 140 ? 12.402 -5.693 -3.331 1.00 45.94 140 TRP A CA 1
ATOM 1152 C C . TRP A 1 140 ? 13.209 -6.940 -3.708 1.00 45.94 140 TRP A C 1
ATOM 1154 O O . TRP A 1 140 ? 14.360 -6.812 -4.121 1.00 45.94 140 TRP A O 1
ATOM 1164 N N . GLN A 1 141 ? 12.579 -8.119 -3.654 1.00 49.50 141 GLN A N 1
ATOM 1165 C CA . GLN A 1 141 ? 13.166 -9.373 -4.141 1.00 49.50 141 GLN A CA 1
ATOM 1166 C C . GLN A 1 141 ? 13.537 -9.275 -5.630 1.00 49.50 141 GLN A C 1
ATOM 1168 O O . GLN A 1 141 ? 14.699 -9.454 -5.979 1.00 49.50 141 GLN A O 1
ATOM 1173 N N . LYS A 1 142 ? 12.608 -8.836 -6.495 1.00 55.56 142 LYS A N 1
ATOM 1174 C CA . LYS A 1 142 ? 12.891 -8.631 -7.931 1.00 55.56 142 LYS A CA 1
ATOM 1175 C C . LYS A 1 142 ? 14.013 -7.622 -8.204 1.00 55.56 142 LYS A C 1
ATOM 1177 O O . LYS A 1 142 ? 14.780 -7.791 -9.146 1.00 55.56 142 LYS A O 1
ATOM 1182 N N . ARG A 1 143 ? 14.123 -6.553 -7.404 1.00 40.88 143 ARG A N 1
ATOM 1183 C CA . ARG A 1 143 ? 15.202 -5.560 -7.535 1.00 40.88 143 ARG A CA 1
ATOM 1184 C C . ARG A 1 143 ? 16.555 -6.147 -7.139 1.00 40.88 143 ARG A C 1
ATOM 1186 O O . ARG A 1 143 ? 17.549 -5.815 -7.774 1.00 40.88 143 ARG A O 1
ATOM 1193 N N . ALA A 1 144 ? 16.595 -6.988 -6.106 1.00 49.56 144 ALA A N 1
ATOM 1194 C CA . ALA A 1 144 ? 17.802 -7.713 -5.723 1.00 49.56 144 ALA A CA 1
ATOM 1195 C C . ALA A 1 144 ? 18.244 -8.673 -6.842 1.00 49.56 144 ALA A C 1
ATOM 1197 O O . ALA A 1 144 ? 19.393 -8.597 -7.267 1.00 49.56 144 ALA A O 1
ATOM 1198 N N . GLU A 1 145 ? 17.313 -9.450 -7.405 1.00 52.59 145 GLU A N 1
ATOM 1199 C CA . GLU A 1 145 ? 17.563 -10.337 -8.555 1.00 52.59 145 GLU A CA 1
ATOM 1200 C C . GLU A 1 145 ? 18.049 -9.566 -9.796 1.00 52.59 145 GLU A C 1
ATOM 1202 O O . GLU A 1 145 ? 18.989 -9.975 -10.472 1.00 52.59 145 GLU A O 1
ATOM 1207 N N . ALA A 1 146 ? 17.439 -8.418 -10.109 1.00 44.81 146 ALA A N 1
ATOM 1208 C CA . ALA A 1 146 ? 17.865 -7.579 -11.231 1.00 44.81 146 ALA A CA 1
ATOM 1209 C C . ALA A 1 146 ? 19.270 -6.988 -11.021 1.00 44.81 146 ALA A C 1
ATOM 1211 O O . ALA A 1 146 ? 20.033 -6.846 -11.972 1.00 44.81 146 ALA A O 1
ATOM 1212 N N . ARG A 1 147 ? 19.629 -6.654 -9.776 1.00 48.44 147 ARG A N 1
ATOM 1213 C CA . ARG A 1 147 ? 20.955 -6.127 -9.427 1.00 48.44 147 ARG A CA 1
ATOM 1214 C C . ARG A 1 147 ? 22.036 -7.202 -9.509 1.00 48.44 147 ARG A C 1
ATOM 1216 O O . ARG A 1 147 ? 23.142 -6.902 -9.932 1.00 48.44 147 ARG A O 1
ATOM 1223 N N . GLU A 1 148 ? 21.705 -8.438 -9.150 1.00 65.44 148 GLU A N 1
ATOM 1224 C CA . GLU A 1 148 ? 22.571 -9.602 -9.356 1.00 65.44 148 GLU A CA 1
ATOM 1225 C C . GLU A 1 148 ? 22.815 -9.849 -10.852 1.00 65.44 148 GLU A C 1
ATOM 1227 O O . GLU A 1 148 ? 23.959 -9.975 -11.275 1.00 65.44 148 GLU A O 1
ATOM 1232 N N . LYS A 1 149 ? 21.762 -9.762 -11.679 1.00 52.81 149 LYS A N 1
ATOM 1233 C CA . LYS A 1 149 ? 21.870 -9.850 -13.147 1.00 52.81 149 LYS A CA 1
ATOM 1234 C C . LYS A 1 149 ? 22.768 -8.779 -13.768 1.00 52.81 149 LYS A C 1
ATOM 1236 O O . LYS A 1 149 ? 23.474 -9.076 -14.722 1.00 52.81 149 LYS A O 1
ATOM 1241 N N . LEU A 1 150 ? 22.766 -7.564 -13.219 1.00 52.16 150 LEU A N 1
ATOM 1242 C CA . LEU A 1 150 ? 23.639 -6.463 -13.651 1.00 52.16 150 LEU A CA 1
ATOM 1243 C C . LEU A 1 150 ? 25.094 -6.601 -13.175 1.00 52.16 150 LEU A C 1
ATOM 1245 O O . LEU A 1 150 ? 25.970 -5.944 -13.725 1.00 52.16 150 LEU A O 1
ATOM 1249 N N . ASN A 1 151 ? 25.353 -7.421 -12.153 1.00 56.09 151 ASN A N 1
ATOM 1250 C CA . ASN A 1 151 ? 26.707 -7.707 -11.674 1.00 56.09 151 ASN A CA 1
ATOM 1251 C C . ASN A 1 151 ? 27.383 -8.839 -12.465 1.00 56.09 151 ASN A C 1
ATOM 1253 O O . ASN A 1 151 ? 28.571 -9.091 -12.263 1.00 56.09 151 ASN A O 1
ATOM 1257 N N . HIS A 1 152 ? 26.654 -9.523 -13.351 1.00 50.56 152 HIS A N 1
ATOM 1258 C CA . HIS A 1 152 ? 27.270 -10.413 -14.324 1.00 50.56 152 HIS A CA 1
ATOM 1259 C C . HIS A 1 152 ? 27.879 -9.581 -15.462 1.00 50.56 152 HIS A C 1
ATOM 1261 O O . HIS A 1 152 ? 27.236 -8.640 -15.932 1.00 50.56 152 HIS A O 1
ATOM 1267 N N . PRO A 1 153 ? 29.112 -9.896 -15.903 1.00 53.06 153 PRO A N 1
ATOM 1268 C CA . PRO A 1 153 ? 29.708 -9.231 -17.053 1.00 53.06 153 PRO A CA 1
ATOM 1269 C C . PRO A 1 153 ? 28.799 -9.386 -18.277 1.00 53.06 153 PRO A C 1
ATOM 1271 O O . PRO A 1 153 ? 28.108 -10.400 -18.426 1.00 53.06 153 PRO A O 1
ATOM 1274 N N . PHE A 1 154 ? 28.779 -8.358 -19.129 1.00 51.62 154 PHE A N 1
ATOM 1275 C CA . PHE A 1 154 ? 28.057 -8.403 -20.397 1.00 51.62 154 PHE A CA 1
ATOM 1276 C C . PHE A 1 154 ? 28.461 -9.662 -21.185 1.00 51.62 154 PHE A C 1
ATOM 1278 O O . PHE A 1 154 ? 29.619 -10.074 -21.100 1.00 51.62 154 PHE A O 1
ATOM 1285 N N . PRO A 1 155 ? 27.539 -10.281 -21.946 1.00 53.28 155 PRO A N 1
ATOM 1286 C CA . PRO A 1 155 ? 27.882 -11.403 -22.813 1.00 53.28 155 PRO A CA 1
ATOM 1287 C C . PRO A 1 155 ? 29.086 -11.038 -23.691 1.00 53.28 155 PRO A C 1
ATOM 1289 O O . PRO A 1 155 ? 29.099 -9.954 -24.280 1.00 53.28 155 PRO A O 1
ATOM 1292 N N . ASN A 1 156 ? 30.080 -11.934 -23.768 1.00 51.12 156 ASN A N 1
ATOM 1293 C CA . ASN A 1 156 ? 31.365 -11.742 -24.469 1.00 51.12 156 ASN A CA 1
ATOM 1294 C C . ASN A 1 156 ? 31.225 -11.264 -25.928 1.00 51.12 156 ASN A C 1
ATOM 1296 O O . ASN A 1 156 ? 32.172 -10.764 -26.529 1.00 51.12 156 ASN A O 1
ATOM 1300 N N . ASP A 1 157 ? 30.037 -11.392 -26.504 1.00 53.00 157 ASP A N 1
ATOM 1301 C CA . ASP A 1 157 ? 29.650 -10.914 -27.827 1.00 53.00 157 ASP A CA 1
ATOM 1302 C C . ASP A 1 157 ? 29.793 -9.382 -27.970 1.00 53.00 157 ASP A C 1
ATOM 1304 O O . ASP A 1 157 ? 29.884 -8.871 -29.086 1.00 53.00 157 ASP A O 1
ATOM 1308 N N . LEU A 1 158 ? 29.843 -8.652 -26.847 1.00 48.94 158 LEU A N 1
ATOM 1309 C CA . LEU A 1 158 ? 30.058 -7.204 -26.778 1.00 48.94 158 LEU A CA 1
ATOM 1310 C C . LEU A 1 158 ? 31.511 -6.799 -26.453 1.00 48.94 158 LEU A C 1
ATOM 1312 O O . LEU A 1 158 ? 31.820 -5.616 -26.527 1.00 48.94 158 LEU A O 1
ATOM 1316 N N . GLU A 1 159 ? 32.418 -7.739 -26.146 1.00 44.47 159 GLU A N 1
ATOM 1317 C CA . GLU A 1 159 ? 33.849 -7.447 -25.893 1.00 44.47 159 GLU A CA 1
ATOM 1318 C C . GLU A 1 159 ? 34.649 -7.148 -27.172 1.00 44.47 159 GLU A C 1
ATOM 1320 O O . GLU A 1 159 ? 35.814 -6.763 -27.104 1.00 44.47 159 GLU A O 1
ATOM 1325 N N . LYS A 1 160 ? 34.047 -7.348 -28.351 1.00 48.00 160 LYS A N 1
ATOM 1326 C CA . L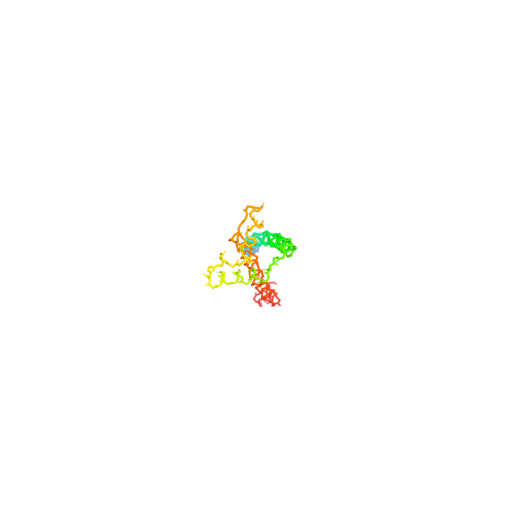YS A 1 160 ? 34.690 -7.116 -29.655 1.00 48.00 160 LYS A CA 1
ATOM 1327 C C . LYS A 1 160 ? 34.357 -5.759 -30.289 1.00 48.00 160 LYS A C 1
ATOM 1329 O O . LYS A 1 160 ? 34.676 -5.567 -31.462 1.00 48.00 160 LYS A O 1
ATOM 1334 N N . PHE A 1 161 ? 33.719 -4.858 -29.542 1.00 41.69 161 PHE A N 1
ATOM 1335 C CA . PHE A 1 161 ? 33.560 -3.451 -29.921 1.00 41.69 161 PHE A CA 1
ATOM 1336 C C . PHE A 1 161 ? 34.700 -2.597 -29.369 1.00 41.69 161 PHE A C 1
ATOM 1338 O O . PHE A 1 161 ? 35.055 -2.782 -28.185 1.00 41.69 161 PHE A O 1
#

Foldseek 3Di:
DPVVVVVVVVVVVVVVVVVVVVVVVVVVVVVVVVVVVVVVVVVVVVVVVVVVVLVVLVVLLVVLVVVVVVLVVVQVVVVADVVQLVVLLCCCPVVVDPCCPPPNQVSSQVVQVVVPDHSVVNSVSVVSNVVSVVVVVVVVVVVVVVVVVVPDDDPCVPVVD

Sequence (161 aa):
MIEKQFDITGDTFVLMEHAMDKLNDIDTRLSKTEALLNDTVSVVSVLREELARKEILRIFQDWIGTFLNKLNTKFKKLGGNWDGVNKAFKDNYYKKIDVSQYECVVKLNEILKEINMNFEDLVLLMEMKEDSNVVFHRRWQKRAEAREKLNHPFPNDLEKF

Radius of gyration: 33.38 Å; Cα contacts (8 Å, |Δi|>4): 52; chains: 1; bounding box: 73×29×99 Å